Protein AF-A0A1H6P0U0-F1 (afdb_monomer)

Foldseek 3Di:
DDPLVVQLVVLVVVLVVCVVAPQWDDDPPDIDGPDDNVVSVVSNVVSVVVVVVVVVVVVVPPPPPPPDD

Mean predicted aligned error: 9.18 Å

Secondary structure (DSSP, 8-state):
--HHHHHHHHHHHHHHHHHHH-SEEEETTEEEE---HHHHHHHHHHHHHHHHHHHHHHHGGG-------

pLDDT: mean 79.83, std 10.22, range [55.22, 92.12]

Structure (mmCIF, N/CA/C/O backbone):
data_AF-A0A1H6P0U0-F1
#
_entry.id   AF-A0A1H6P0U0-F1
#
loop_
_atom_site.group_PDB
_atom_site.id
_atom_site.type_symbol
_atom_site.label_atom_id
_atom_site.label_alt_id
_atom_site.label_comp_id
_atom_site.label_asym_id
_atom_site.label_entity_id
_atom_site.label_seq_id
_atom_site.pdbx_PDB_ins_code
_atom_site.Cartn_x
_atom_site.Cartn_y
_atom_site.Cartn_z
_atom_site.occupancy
_atom_site.B_iso_or_equiv
_atom_site.auth_seq_id
_atom_site.auth_comp_id
_atom_site.auth_asym_id
_atom_site.auth_atom_id
_atom_site.pdbx_PDB_model_num
ATOM 1 N N . MET A 1 1 ? -3.160 12.950 13.597 1.00 58.03 1 MET A N 1
ATOM 2 C CA . MET A 1 1 ? -3.392 11.836 12.654 1.00 58.03 1 MET A CA 1
ATOM 3 C C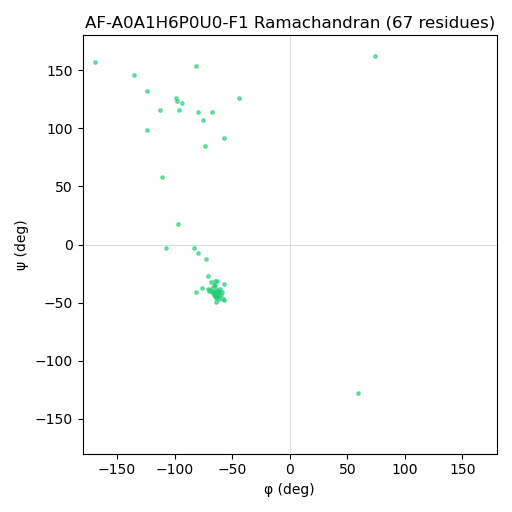 . MET A 1 1 ? -3.444 10.553 13.468 1.00 58.03 1 MET A C 1
ATOM 5 O O . MET A 1 1 ? -2.713 10.472 14.451 1.00 58.03 1 MET A O 1
ATOM 9 N N . THR A 1 2 ? -4.352 9.615 13.183 1.00 74.06 2 THR A N 1
ATOM 10 C CA . THR A 1 2 ? -4.254 8.274 13.796 1.00 74.06 2 THR A CA 1
ATOM 11 C C . THR A 1 2 ? -3.244 7.436 13.022 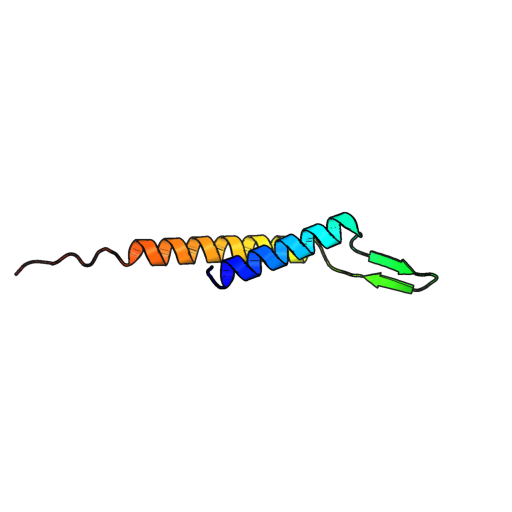1.00 74.06 2 THR A C 1
ATOM 13 O O . THR A 1 2 ? -3.032 7.659 11.831 1.00 74.06 2 THR A O 1
ATOM 16 N N . GLN A 1 3 ? -2.634 6.454 13.682 1.00 81.88 3 GLN A N 1
ATOM 17 C CA . GLN A 1 3 ? -1.646 5.575 13.056 1.00 81.88 3 GLN A CA 1
ATOM 18 C C . GLN A 1 3 ? -2.226 4.851 11.822 1.00 81.88 3 GLN A C 1
ATOM 20 O O . GLN A 1 3 ? -1.543 4.677 10.817 1.00 81.88 3 GLN A O 1
ATOM 25 N N . ALA A 1 4 ? -3.519 4.506 11.855 1.00 77.88 4 ALA A N 1
ATOM 26 C CA . ALA A 1 4 ? -4.231 3.911 10.725 1.00 77.88 4 ALA A CA 1
ATOM 27 C C . ALA A 1 4 ? -4.421 4.883 9.539 1.00 77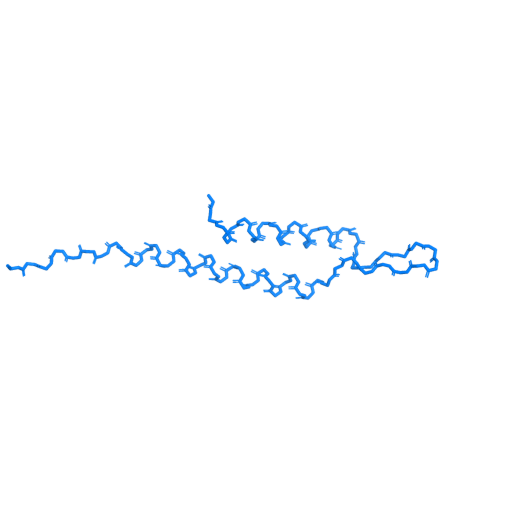.88 4 ALA A C 1
ATOM 29 O O . ALA A 1 4 ? -4.383 4.458 8.385 1.00 77.88 4 ALA A O 1
ATOM 30 N N . GLN A 1 5 ? -4.577 6.190 9.790 1.00 80.69 5 GLN A N 1
ATOM 31 C CA . GLN A 1 5 ? -4.643 7.204 8.725 1.00 80.69 5 GLN A CA 1
ATOM 32 C C . GLN A 1 5 ? -3.293 7.385 8.023 1.00 80.69 5 GLN A C 1
ATOM 34 O O . GLN A 1 5 ? -3.254 7.523 6.802 1.00 80.69 5 GLN A O 1
ATOM 39 N N . GLU A 1 6 ? -2.191 7.349 8.773 1.00 85.75 6 GLU A N 1
ATOM 40 C CA . GLU A 1 6 ? -0.837 7.425 8.207 1.00 85.75 6 GLU A CA 1
ATOM 41 C C . GLU A 1 6 ? -0.524 6.201 7.338 1.00 85.75 6 GLU A C 1
ATOM 43 O O . GLU A 1 6 ? -0.001 6.341 6.230 1.00 85.75 6 GLU A O 1
ATOM 48 N N . GLN A 1 7 ? -0.919 5.007 7.790 1.00 86.06 7 GLN A N 1
ATOM 49 C CA . GLN A 1 7 ? -0.766 3.774 7.014 1.00 86.06 7 GLN A CA 1
ATOM 50 C C . GLN A 1 7 ? -1.609 3.792 5.733 1.00 86.06 7 GLN A C 1
ATOM 52 O O . GLN A 1 7 ? -1.109 3.430 4.667 1.00 86.06 7 GLN A O 1
ATOM 57 N N . LEU A 1 8 ? -2.848 4.290 5.795 1.00 87.06 8 LEU A N 1
ATOM 58 C CA . LEU A 1 8 ? -3.700 4.451 4.615 1.00 87.06 8 LEU A CA 1
ATOM 59 C C . LEU A 1 8 ? -3.075 5.415 3.593 1.00 87.06 8 LEU A C 1
ATOM 61 O O . LEU A 1 8 ? -3.013 5.093 2.406 1.00 87.06 8 LEU A O 1
ATOM 65 N N . ALA A 1 9 ? -2.541 6.555 4.042 1.00 88.44 9 ALA A N 1
ATOM 66 C CA . ALA A 1 9 ? -1.861 7.509 3.166 1.00 88.44 9 ALA A CA 1
ATOM 67 C C . ALA A 1 9 ? -0.609 6.902 2.502 1.00 88.44 9 ALA A C 1
ATOM 69 O O . ALA A 1 9 ? -0.377 7.102 1.306 1.00 88.44 9 ALA A O 1
ATOM 70 N N . ALA A 1 10 ? 0.171 6.109 3.243 1.00 88.88 10 ALA A N 1
ATOM 71 C CA . ALA A 1 10 ? 1.327 5.400 2.699 1.00 88.88 10 ALA A CA 1
ATOM 72 C C . ALA A 1 10 ? 0.927 4.367 1.629 1.00 88.88 10 ALA A C 1
ATOM 74 O O . ALA A 1 10 ? 1.572 4.288 0.578 1.00 88.88 10 ALA A O 1
ATOM 75 N N . VAL A 1 11 ? -0.163 3.622 1.851 1.00 89.31 11 VAL A N 1
ATOM 76 C CA . VAL A 1 11 ? -0.701 2.665 0.869 1.00 89.31 11 VAL A CA 1
ATOM 77 C C . VAL A 1 11 ? -1.186 3.387 -0.389 1.00 89.31 11 VAL A C 1
ATOM 79 O O . VAL A 1 11 ? -0.830 2.979 -1.494 1.00 89.31 11 VAL A O 1
ATOM 82 N N . GLN A 1 12 ? -1.911 4.498 -0.256 1.00 87.81 12 GLN A N 1
ATOM 83 C CA . GLN A 1 12 ? -2.354 5.290 -1.410 1.00 87.81 12 GLN A CA 1
ATOM 84 C C . GLN A 1 12 ? -1.178 5.865 -2.208 1.00 87.81 12 GLN A C 1
ATOM 86 O O . GLN A 1 12 ? -1.178 5.819 -3.442 1.0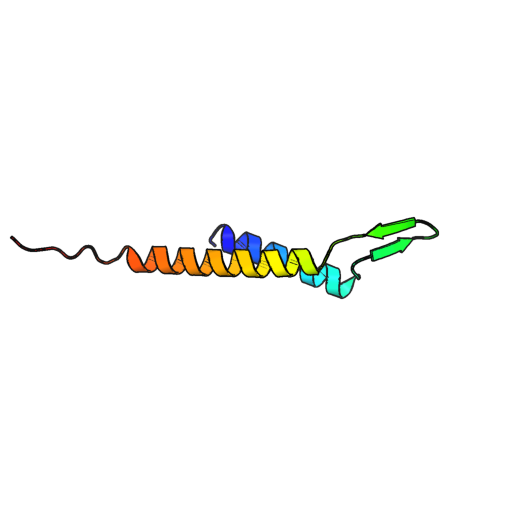0 87.81 12 GLN A O 1
ATOM 91 N N . ALA A 1 13 ? -0.127 6.331 -1.529 1.00 89.62 13 ALA A N 1
ATOM 92 C CA . ALA A 1 13 ? 1.097 6.778 -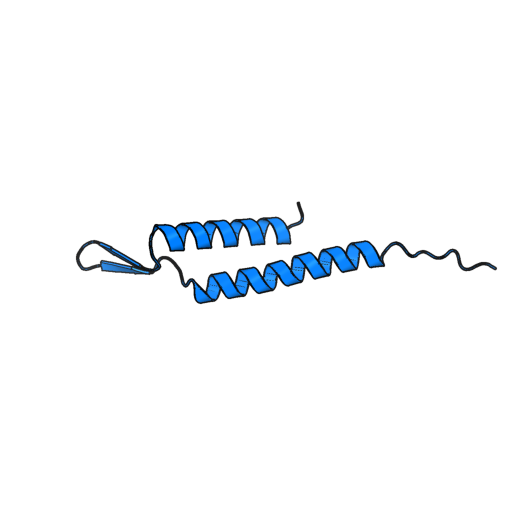2.186 1.00 89.62 13 ALA A CA 1
ATOM 93 C C . ALA A 1 13 ? 1.809 5.631 -2.930 1.00 89.62 13 ALA A C 1
ATOM 95 O O . ALA A 1 13 ? 2.320 5.832 -4.037 1.00 89.62 13 ALA A O 1
ATOM 96 N N . ALA A 1 14 ? 1.824 4.422 -2.360 1.00 86.94 14 ALA A N 1
ATOM 97 C CA . ALA A 1 14 ? 2.357 3.235 -3.022 1.00 86.94 14 ALA A CA 1
ATOM 98 C C . ALA A 1 14 ? 1.528 2.858 -4.262 1.00 86.94 14 ALA A C 1
ATOM 100 O O . ALA A 1 14 ? 2.104 2.645 -5.329 1.00 86.94 14 ALA A O 1
ATOM 101 N N . ILE A 1 15 ? 0.194 2.872 -4.167 1.00 87.44 15 ILE A N 1
ATOM 102 C CA . ILE A 1 15 ? -0.713 2.645 -5.303 1.00 87.44 15 ILE A CA 1
ATOM 103 C C . ILE A 1 15 ? -0.438 3.660 -6.416 1.00 87.44 15 ILE A C 1
ATOM 105 O O . ILE A 1 15 ? -0.257 3.269 -7.568 1.00 87.44 15 ILE A O 1
ATOM 109 N N . ALA A 1 16 ? -0.326 4.949 -6.087 1.00 87.88 16 ALA A N 1
ATOM 110 C CA . ALA A 1 16 ? -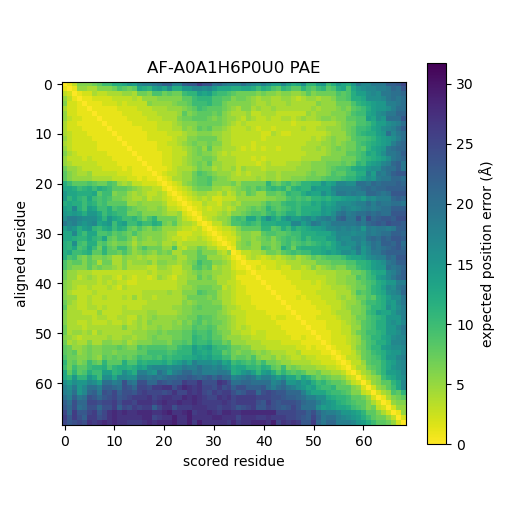0.035 5.992 -7.067 1.00 87.88 16 ALA A CA 1
ATOM 111 C C . ALA A 1 16 ? 1.313 5.772 -7.779 1.00 87.88 16 ALA A C 1
ATOM 113 O O . ALA A 1 16 ? 1.416 5.985 -8.988 1.00 87.88 16 ALA A O 1
ATOM 114 N N . LYS A 1 17 ? 2.346 5.307 -7.062 1.00 86.44 17 LYS A N 1
ATOM 115 C CA . LYS A 1 17 ? 3.642 4.943 -7.664 1.00 86.44 17 LYS A CA 1
ATOM 116 C C . LYS A 1 17 ? 3.521 3.751 -8.615 1.00 86.44 17 LYS A C 1
ATOM 118 O O . LYS A 1 17 ? 4.121 3.784 -9.688 1.00 86.44 17 LYS A O 1
ATOM 123 N N . VAL A 1 18 ? 2.740 2.734 -8.253 1.00 86.56 18 VAL A N 1
ATOM 124 C CA . VAL A 1 18 ? 2.497 1.554 -9.101 1.00 86.56 18 VAL A CA 1
ATOM 125 C C . VAL A 1 18 ? 1.701 1.921 -10.349 1.00 86.56 18 VAL A C 1
ATOM 127 O O . VAL A 1 18 ? 2.042 1.471 -11.436 1.00 86.56 18 VAL A O 1
ATOM 130 N N . LEU A 1 19 ? 0.686 2.778 -10.226 1.00 85.44 19 LEU A N 1
ATOM 131 C CA . LEU A 1 19 ? -0.088 3.252 -11.376 1.00 85.44 19 LEU A CA 1
ATOM 132 C C . LEU A 1 19 ? 0.764 4.084 -12.345 1.00 85.44 19 LEU A C 1
ATOM 134 O O . LEU A 1 19 ? 0.572 3.985 -13.552 1.00 85.44 19 LEU A O 1
ATOM 138 N N . LYS A 1 20 ? 1.724 4.869 -11.839 1.00 85.38 20 LYS A N 1
ATOM 139 C CA . LYS A 1 20 ? 2.646 5.657 -12.677 1.00 85.38 20 LYS A CA 1
ATOM 140 C C . LYS A 1 20 ? 3.758 4.823 -13.320 1.00 85.38 20 LYS A C 1
ATOM 142 O O . LYS A 1 20 ? 4.170 5.130 -14.431 1.00 85.38 20 LYS A O 1
ATOM 147 N N . GLY A 1 21 ? 4.292 3.830 -12.607 1.00 80.75 21 GLY A N 1
ATOM 148 C CA . GLY A 1 21 ? 5.493 3.085 -13.011 1.00 80.75 21 GLY A CA 1
ATOM 149 C C . GLY A 1 21 ? 5.255 1.651 -13.485 1.00 80.75 21 GLY A C 1
ATOM 150 O O . GLY A 1 21 ? 6.215 0.984 -13.860 1.00 80.75 21 GLY A O 1
ATOM 151 N N . GLY A 1 22 ? 4.012 1.168 -13.437 1.00 81.50 22 GLY A N 1
ATOM 152 C CA . GLY A 1 22 ? 3.675 -0.236 -13.654 1.00 81.50 22 GLY A CA 1
ATOM 153 C C . GLY A 1 22 ? 4.046 -1.138 -12.468 1.00 81.50 22 GLY A C 1
ATOM 154 O O . GLY A 1 22 ? 4.846 -0.792 -11.596 1.00 81.50 22 GLY A O 1
ATOM 155 N N . GLN A 1 23 ? 3.451 -2.334 -12.431 1.00 79.12 23 GLN A N 1
ATOM 156 C CA . GLN A 1 23 ? 3.749 -3.361 -11.418 1.00 79.12 23 GLN A CA 1
ATOM 157 C C . GLN A 1 23 ? 5.131 -3.998 -11.605 1.00 79.12 23 GLN A C 1
ATOM 159 O O . GLN A 1 23 ? 5.741 -4.465 -10.643 1.00 79.12 23 GLN A O 1
ATOM 164 N N . SER A 1 24 ? 5.638 -4.012 -12.837 1.00 80.62 24 SER A N 1
ATOM 165 C CA . SER A 1 24 ? 6.954 -4.541 -13.169 1.00 80.62 24 SER A CA 1
ATOM 166 C C . SER A 1 24 ? 7.682 -3.595 -14.109 1.00 80.62 24 SER A C 1
ATOM 168 O O . SER A 1 24 ? 7.067 -2.932 -14.943 1.00 80.62 24 SER A O 1
ATOM 170 N N . VAL A 1 25 ? 8.999 -3.525 -13.944 1.00 81.25 25 VAL A N 1
ATOM 171 C CA . VAL A 1 25 ? 9.881 -2.775 -14.835 1.00 81.25 25 VAL A CA 1
ATOM 172 C C . VAL A 1 25 ? 10.941 -3.730 -15.351 1.00 81.25 25 VAL A C 1
ATOM 174 O O . VAL A 1 25 ? 11.534 -4.490 -14.581 1.00 81.25 25 VAL A O 1
ATOM 177 N N . ARG A 1 26 ? 11.159 -3.704 -16.664 1.00 82.19 26 ARG A N 1
ATOM 178 C CA . ARG A 1 26 ? 12.177 -4.508 -17.336 1.00 82.19 26 ARG A CA 1
ATOM 179 C C . ARG A 1 26 ? 13.410 -3.640 -17.573 1.00 82.19 26 ARG A C 1
ATOM 181 O O . ARG A 1 26 ? 13.296 -2.554 -18.134 1.00 82.19 26 ARG A O 1
ATOM 188 N N . TYR A 1 27 ? 14.567 -4.103 -17.120 1.00 81.56 27 TYR A N 1
ATOM 189 C CA . TYR A 1 27 ? 15.859 -3.462 -17.345 1.00 81.56 27 TYR A CA 1
ATOM 190 C C . TYR A 1 27 ? 16.791 -4.482 -18.005 1.00 81.56 27 TYR A C 1
ATOM 192 O O . TYR A 1 27 ? 17.326 -5.371 -17.338 1.00 81.56 27 TYR A O 1
ATOM 200 N N . GLY A 1 28 ? 16.921 -4.399 -19.332 1.00 86.06 28 GLY A N 1
ATOM 201 C CA . GLY A 1 28 ? 17.562 -5.444 -20.138 1.00 86.06 28 GLY A CA 1
ATOM 202 C C . GLY A 1 28 ? 16.842 -6.788 -19.982 1.00 86.06 28 GLY A C 1
ATOM 203 O O . GLY A 1 28 ? 15.615 -6.855 -20.078 1.00 86.06 28 GLY A O 1
ATOM 204 N N . ASP A 1 29 ? 17.593 -7.840 -19.659 1.00 84.75 29 ASP A N 1
ATOM 205 C CA . ASP A 1 29 ? 17.053 -9.184 -19.399 1.00 84.75 29 ASP A CA 1
ATOM 206 C C . ASP A 1 29 ? 16.456 -9.356 -17.994 1.00 84.75 29 ASP A C 1
ATOM 208 O O . ASP A 1 29 ? 15.844 -10.380 -17.692 1.00 84.75 29 ASP A O 1
ATOM 212 N N . ARG A 1 30 ? 16.607 -8.362 -17.109 1.00 83.75 30 ARG A N 1
ATOM 213 C CA . ARG A 1 30 ? 16.126 -8.441 -15.725 1.00 83.75 30 ARG A CA 1
ATOM 214 C C . ARG A 1 30 ? 14.732 -7.835 -15.615 1.00 83.75 30 ARG A C 1
ATOM 216 O O . ARG A 1 30 ? 14.531 -6.654 -15.892 1.00 83.75 30 ARG A O 1
ATOM 223 N N . GLN A 1 31 ? 13.768 -8.627 -15.162 1.00 82.88 31 GLN A N 1
ATOM 224 C CA . GLN A 1 31 ? 12.437 -8.151 -14.791 1.00 82.88 31 GLN A CA 1
A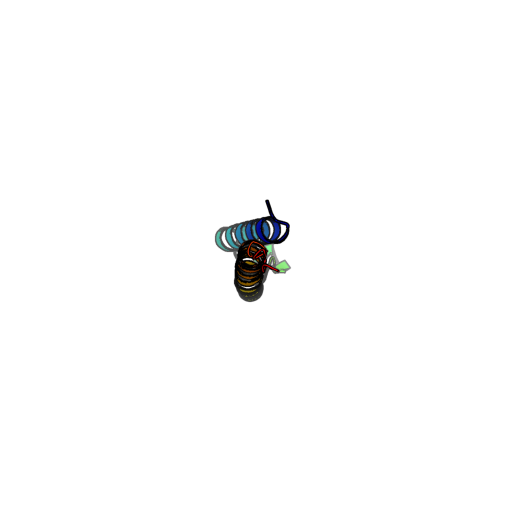TOM 225 C C . GLN A 1 31 ? 12.376 -7.966 -13.274 1.00 82.88 31 GLN A C 1
ATOM 227 O O . GLN A 1 31 ? 12.636 -8.903 -12.523 1.00 82.88 31 GLN A O 1
ATOM 232 N N . VAL A 1 32 ? 12.035 -6.758 -12.819 1.00 81.75 32 VAL A N 1
ATOM 233 C CA . VAL A 1 32 ? 11.867 -6.448 -11.394 1.00 81.75 32 VAL A CA 1
ATOM 234 C C . VAL A 1 32 ? 10.399 -6.153 -11.127 1.00 81.75 32 VAL A C 1
ATOM 236 O O . VAL A 1 32 ? 9.850 -5.166 -11.625 1.00 81.75 32 VAL A O 1
ATOM 239 N N . THR A 1 33 ? 9.761 -7.000 -10.324 1.00 80.50 33 THR A N 1
ATOM 240 C CA . THR A 1 33 ? 8.400 -6.770 -9.829 1.00 80.50 33 THR A CA 1
ATOM 241 C C . THR A 1 33 ? 8.466 -5.790 -8.665 1.00 80.50 33 THR A C 1
ATOM 243 O O . THR A 1 33 ? 9.048 -6.092 -7.627 1.00 80.50 33 THR A O 1
ATOM 246 N N . ARG A 1 34 ? 7.904 -4.592 -8.848 1.00 75.62 34 ARG A N 1
ATOM 247 C CA . ARG A 1 34 ? 7.944 -3.516 -7.848 1.00 75.62 34 ARG A CA 1
ATOM 248 C C . ARG A 1 34 ? 6.884 -3.691 -6.767 1.00 75.62 34 ARG A C 1
ATOM 250 O O . ARG A 1 34 ? 7.168 -3.409 -5.609 1.00 75.62 34 ARG A O 1
ATOM 257 N N . ALA A 1 35 ? 5.674 -4.102 -7.141 1.00 80.44 35 ALA A N 1
ATOM 258 C CA . ALA A 1 35 ? 4.571 -4.320 -6.207 1.00 80.44 35 ALA A CA 1
ATOM 259 C C . ALA A 1 35 ? 3.393 -5.045 -6.872 1.00 80.44 35 ALA A C 1
ATOM 261 O O . ALA A 1 35 ? 3.187 -4.932 -8.081 1.00 80.44 35 ALA A O 1
ATOM 262 N N . ASP A 1 36 ? 2.571 -5.698 -6.049 1.00 84.88 36 ASP A N 1
ATOM 263 C CA . ASP A 1 36 ? 1.273 -6.244 -6.444 1.00 84.88 36 ASP A CA 1
ATOM 264 C C . ASP A 1 36 ? 0.144 -5.256 -6.090 1.00 84.88 36 ASP A C 1
ATOM 266 O O . ASP A 1 36 ? -0.125 -4.959 -4.922 1.00 84.88 36 ASP A O 1
ATOM 270 N N . LEU A 1 37 ? -0.539 -4.749 -7.121 1.00 83.12 37 LEU A N 1
ATOM 271 C CA . LEU A 1 37 ? -1.659 -3.808 -6.972 1.00 83.12 37 LEU A CA 1
ATOM 272 C C . LEU A 1 37 ? -2.856 -4.450 -6.256 1.00 83.12 37 LEU A C 1
ATOM 274 O O . LEU A 1 37 ? -3.588 -3.754 -5.552 1.00 83.12 37 LEU A O 1
ATOM 278 N N . GLY A 1 38 ? -3.059 -5.759 -6.422 1.00 85.94 38 GLY A N 1
ATOM 279 C CA . GLY A 1 38 ? -4.133 -6.496 -5.764 1.00 85.94 38 GLY A CA 1
ATOM 280 C C . GLY A 1 38 ? -3.941 -6.535 -4.251 1.00 85.94 38 GLY A C 1
ATOM 281 O O . GLY A 1 38 ? -4.888 -6.286 -3.504 1.00 85.94 38 GLY A O 1
ATOM 282 N N . MET A 1 39 ? -2.708 -6.763 -3.796 1.00 86.62 39 MET A N 1
ATOM 283 C CA . MET A 1 39 ? -2.370 -6.725 -2.371 1.00 86.62 39 MET A CA 1
ATOM 284 C C . MET A 1 39 ? -2.522 -5.314 -1.788 1.00 86.62 39 MET A C 1
ATOM 286 O O . MET A 1 39 ? -3.115 -5.150 -0.723 1.00 86.62 39 MET A O 1
ATOM 290 N N . LEU A 1 40 ? -2.067 -4.279 -2.505 1.00 87.12 40 LEU A N 1
ATOM 291 C CA . LEU A 1 40 ? -2.203 -2.888 -2.053 1.00 87.12 40 LEU A CA 1
ATOM 292 C C . LEU A 1 40 ? -3.670 -2.452 -1.909 1.00 87.12 40 LEU A C 1
ATOM 294 O O . LEU A 1 40 ? -4.020 -1.812 -0.921 1.00 87.12 40 LEU A O 1
ATOM 298 N N . ARG A 1 41 ? -4.544 -2.841 -2.847 1.00 88.56 41 ARG A N 1
ATOM 299 C CA . ARG A 1 41 ? -5.989 -2.559 -2.757 1.00 88.56 41 ARG A CA 1
ATOM 300 C C . ARG A 1 41 ? -6.665 -3.280 -1.587 1.00 88.56 41 ARG A C 1
ATOM 302 O O . ARG A 1 41 ? -7.585 -2.729 -0.988 1.00 88.56 41 ARG A O 1
ATOM 309 N N . LYS A 1 42 ? -6.223 -4.498 -1.248 1.00 92.12 42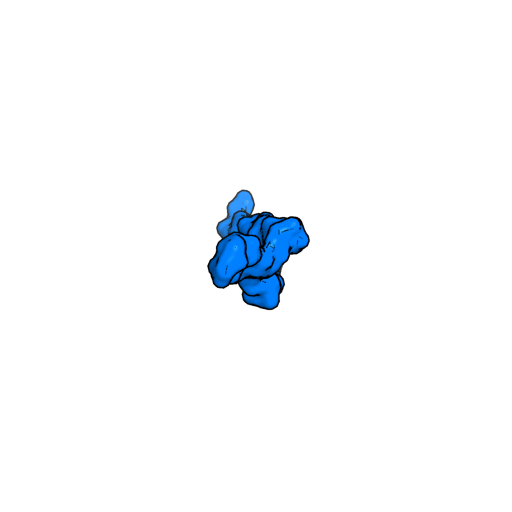 LYS A N 1
ATOM 310 C CA . LYS A 1 42 ? -6.705 -5.206 -0.048 1.00 92.12 42 LYS A CA 1
ATOM 311 C C . LYS A 1 42 ? -6.316 -4.448 1.222 1.00 92.12 42 LYS A C 1
ATOM 313 O O . LYS A 1 42 ? -7.192 -4.134 2.019 1.00 92.12 42 LYS A O 1
ATOM 318 N N . LEU A 1 43 ? -5.043 -4.064 1.339 1.00 88.06 43 LEU A N 1
ATOM 319 C CA . LEU A 1 43 ? -4.547 -3.284 2.475 1.00 88.06 43 LEU A CA 1
ATOM 320 C C . LEU A 1 43 ? -5.280 -1.944 2.624 1.00 88.06 43 LEU A C 1
ATOM 322 O O . LEU A 1 43 ? -5.632 -1.564 3.736 1.00 88.06 43 LEU A O 1
ATOM 326 N N . GLU A 1 44 ? -5.567 -1.243 1.523 1.00 89.31 44 GLU A N 1
ATOM 327 C CA . GLU A 1 44 ? -6.364 -0.010 1.561 1.00 89.31 44 GLU A CA 1
ATOM 328 C C . GLU A 1 44 ? -7.750 -0.247 2.177 1.00 89.31 44 GLU A C 1
ATOM 330 O O . GLU A 1 44 ? -8.173 0.499 3.065 1.00 89.31 44 GLU A O 1
ATOM 335 N N . LYS A 1 45 ? -8.440 -1.312 1.752 1.00 90.69 45 LYS A N 1
ATOM 336 C CA . LYS A 1 45 ? -9.752 -1.674 2.295 1.00 90.69 45 LYS A CA 1
ATOM 337 C C . LYS A 1 45 ? -9.662 -1.971 3.793 1.00 90.69 45 LYS A C 1
ATOM 339 O O . LYS A 1 45 ? -10.458 -1.424 4.559 1.00 90.69 45 LYS A O 1
ATOM 344 N N . ASP A 1 46 ? -8.680 -2.763 4.208 1.00 89.31 46 ASP A N 1
ATOM 345 C CA . ASP A 1 46 ? -8.501 -3.160 5.606 1.00 89.31 46 ASP A CA 1
ATOM 346 C C . ASP A 1 46 ? -8.197 -1.953 6.506 1.00 89.31 46 ASP A C 1
ATOM 348 O O . ASP A 1 46 ? -8.847 -1.769 7.539 1.00 89.31 46 ASP A O 1
ATOM 352 N N . TYR A 1 47 ? -7.289 -1.064 6.090 1.00 89.00 47 TYR A N 1
ATOM 353 C CA . TYR A 1 47 ? -6.988 0.153 6.849 1.00 89.00 47 TYR A CA 1
ATOM 354 C C . TYR A 1 47 ? -8.159 1.132 6.868 1.00 89.00 47 TYR A C 1
ATOM 356 O O . TYR A 1 47 ? -8.431 1.735 7.906 1.00 89.00 47 TYR A O 1
ATOM 364 N N . SER A 1 48 ? -8.910 1.262 5.770 1.00 87.38 48 SER A N 1
ATOM 365 C CA . SER A 1 48 ? -10.107 2.112 5.754 1.00 87.38 48 SER A CA 1
ATOM 366 C C . SER A 1 48 ? -11.164 1.621 6.752 1.00 87.38 48 SER A C 1
ATOM 368 O O . SER A 1 48 ? -11.752 2.426 7.479 1.00 87.38 48 SER A O 1
ATOM 370 N N . ALA A 1 49 ? -11.342 0.301 6.862 1.00 88.88 49 ALA A N 1
ATOM 371 C CA . ALA A 1 49 ? -12.235 -0.312 7.835 1.00 88.88 49 ALA A CA 1
ATOM 372 C C . ALA A 1 49 ? -11.741 -0.089 9.274 1.00 88.88 49 ALA A C 1
ATOM 374 O O . ALA A 1 49 ? -12.540 0.240 10.152 1.00 88.88 49 ALA A O 1
ATOM 375 N N . GLN A 1 50 ? -10.430 -0.191 9.518 1.00 85.25 50 GLN A N 1
ATOM 376 C CA . GLN A 1 50 ? -9.840 0.102 10.829 1.00 85.25 50 GLN A CA 1
ATOM 377 C C . GLN A 1 50 ? -10.026 1.569 11.232 1.00 85.25 50 GLN A C 1
ATOM 379 O O . GLN A 1 50 ? -10.445 1.833 12.357 1.00 85.25 50 GLN A O 1
ATOM 384 N N . VAL A 1 51 ? -9.803 2.524 10.321 1.00 85.94 51 VAL A N 1
ATOM 385 C CA . VAL A 1 51 ? -10.031 3.957 10.585 1.00 85.94 51 VAL A CA 1
ATOM 386 C C . VAL A 1 51 ? -11.493 4.217 10.955 1.00 85.94 51 VAL A C 1
ATOM 388 O O . VAL A 1 51 ? -11.767 4.938 11.920 1.00 85.94 51 VAL A O 1
ATOM 391 N N . GLN A 1 52 ? -12.440 3.607 10.236 1.00 83.75 52 GLN A N 1
ATOM 392 C CA . GLN A 1 52 ? -13.861 3.716 10.572 1.00 83.75 52 GLN A CA 1
ATOM 393 C C . GLN A 1 52 ? -14.166 3.100 11.943 1.00 83.75 52 GLN A C 1
ATOM 395 O O . GLN A 1 52 ? -14.836 3.729 12.763 1.00 83.75 52 GLN A O 1
ATOM 400 N N . ALA A 1 53 ? -13.636 1.912 12.241 1.00 83.25 53 ALA A N 1
ATOM 401 C CA . ALA A 1 53 ? -13.816 1.263 13.537 1.00 83.25 53 ALA A CA 1
ATOM 402 C C . ALA A 1 53 ? -13.227 2.095 14.693 1.00 83.25 53 ALA A C 1
ATOM 404 O O . ALA A 1 53 ? -13.858 2.228 15.745 1.00 83.25 53 ALA A O 1
ATOM 405 N N . GLU A 1 54 ? -12.055 2.709 14.507 1.00 79.25 54 GLU A N 1
ATOM 406 C CA . GLU A 1 54 ? -11.452 3.627 15.479 1.00 79.25 54 GLU A CA 1
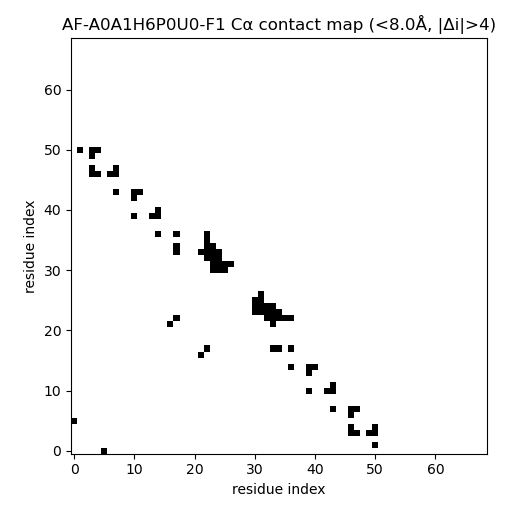ATOM 407 C C . GLU A 1 54 ? -12.311 4.876 15.705 1.00 79.25 54 GLU A C 1
ATOM 409 O O . GLU A 1 54 ? -12.499 5.299 16.852 1.00 79.25 54 GLU A O 1
ATOM 414 N N . GLN A 1 55 ? -12.872 5.455 14.640 1.00 77.94 55 GLN A N 1
ATOM 415 C CA . GLN A 1 55 ? -13.787 6.593 14.744 1.00 77.94 55 GLN A CA 1
ATOM 416 C C . GLN A 1 55 ? -15.064 6.219 15.501 1.00 77.94 55 GLN A C 1
ATOM 418 O O . GLN A 1 55 ? -15.471 6.955 16.403 1.00 77.94 55 GLN A O 1
ATOM 423 N N . GLN A 1 56 ? -15.657 5.057 15.220 1.00 76.12 56 GLN A N 1
ATOM 424 C CA . GLN A 1 56 ? -16.836 4.575 15.946 1.00 76.12 56 GLN A CA 1
ATOM 425 C C . GLN A 1 56 ? -16.525 4.313 17.429 1.00 76.12 56 GLN A C 1
ATOM 427 O O . GLN A 1 56 ? -17.275 4.749 18.306 1.00 76.12 56 GLN A O 1
ATOM 432 N N . LYS A 1 57 ? -15.370 3.708 17.745 1.00 72.94 57 LYS A N 1
ATOM 433 C CA . LYS A 1 57 ? -14.903 3.524 19.134 1.00 72.94 57 LYS A CA 1
ATOM 434 C C . LYS A 1 57 ? -14.638 4.843 19.863 1.00 72.94 57 LYS A C 1
ATOM 436 O O . LYS A 1 57 ? -14.777 4.897 21.085 1.00 72.94 57 LYS A O 1
ATOM 441 N N . LYS A 1 58 ? -14.214 5.902 19.167 1.00 67.00 58 LYS A N 1
ATOM 442 C CA . LYS A 1 58 ? -14.095 7.245 19.763 1.00 67.00 58 LYS A CA 1
ATOM 443 C C . LYS A 1 58 ? -15.471 7.853 20.057 1.00 67.00 58 LYS A C 1
ATOM 445 O O . LYS A 1 58 ? -15.646 8.421 21.127 1.00 67.00 58 LYS A O 1
ATOM 450 N N . ARG A 1 59 ? -16.454 7.678 19.167 1.00 65.81 59 ARG A N 1
ATOM 451 C CA . ARG A 1 59 ? -17.824 8.208 19.338 1.00 65.81 59 ARG A CA 1
ATOM 452 C C . ARG A 1 59 ? -18.617 7.482 20.432 1.00 65.81 59 ARG A C 1
ATOM 454 O O . ARG A 1 59 ? -19.314 8.127 21.206 1.00 65.81 59 ARG A O 1
ATOM 461 N N . GLY A 1 60 ? -18.470 6.161 20.549 1.00 63.69 60 GLY A N 1
ATOM 462 C CA . GLY A 1 60 ? -19.188 5.344 21.539 1.00 63.69 60 GLY A CA 1
ATOM 463 C C . GLY A 1 60 ? -18.723 5.505 22.994 1.00 63.69 60 GLY A C 1
ATOM 464 O O . GLY A 1 60 ? -19.422 5.063 23.903 1.00 63.69 60 GLY A O 1
ATOM 465 N N . ARG A 1 61 ? -17.572 6.150 23.230 1.00 61.06 61 ARG A N 1
ATOM 466 C CA . ARG A 1 61 ? -17.016 6.388 24.575 1.00 61.06 61 ARG A CA 1
ATOM 467 C C . ARG A 1 61 ? -17.595 7.610 25.298 1.00 61.06 61 ARG A C 1
ATOM 469 O O . ARG A 1 61 ? -17.255 7.818 26.454 1.00 61.06 61 ARG A O 1
ATOM 476 N N . ASN A 1 62 ? -18.482 8.384 24.667 1.00 58.53 62 ASN A N 1
ATOM 477 C CA . ASN A 1 62 ? -18.980 9.645 25.231 1.00 58.53 62 ASN A CA 1
ATOM 478 C C . ASN A 1 62 ? -20.340 9.555 25.952 1.00 58.53 62 ASN A C 1
ATOM 480 O O . ASN A 1 62 ? -20.991 10.572 26.159 1.00 58.53 62 ASN A O 1
ATOM 484 N N . ARG A 1 63 ? -20.797 8.355 26.327 1.00 62.34 63 ARG A N 1
ATOM 485 C CA . ARG A 1 63 ? -22.047 8.165 27.087 1.00 62.34 63 ARG A CA 1
ATOM 486 C C . ARG A 1 63 ? -21.773 7.680 28.508 1.00 62.34 63 ARG A C 1
ATOM 488 O O . ARG A 1 63 ? -22.251 6.628 28.916 1.00 62.34 63 ARG A O 1
ATOM 495 N N . ILE A 1 64 ? -20.994 8.452 29.263 1.00 64.31 64 ILE A N 1
ATOM 496 C CA . ILE A 1 64 ? -21.073 8.389 30.725 1.00 64.31 64 ILE A CA 1
ATOM 497 C C . ILE A 1 64 ? -22.389 9.086 31.078 1.00 64.31 64 ILE A C 1
ATOM 499 O O . ILE A 1 64 ? -22.455 10.296 31.267 1.00 64.31 64 ILE A O 1
ATOM 503 N N . SER A 1 65 ? -23.472 8.313 31.024 1.00 59.16 65 SER A N 1
ATOM 504 C CA . SER A 1 65 ? -24.734 8.696 31.634 1.00 59.16 65 SER A CA 1
ATOM 505 C C . SER A 1 65 ? -24.478 8.678 33.133 1.00 59.16 65 SER A C 1
ATOM 507 O O . SER A 1 65 ? -24.170 7.628 33.695 1.00 59.16 65 SER A O 1
ATOM 509 N N . TYR A 1 66 ? -24.541 9.850 33.760 1.00 59.34 66 TYR A N 1
ATOM 510 C CA . TYR A 1 66 ? -24.801 9.944 35.188 1.00 59.34 66 TYR A CA 1
ATOM 511 C C . TYR A 1 66 ? -26.132 9.222 35.428 1.00 59.34 66 TYR A C 1
ATOM 513 O O . TYR A 1 66 ? -27.198 9.809 35.259 1.00 59.34 66 TYR A O 1
ATOM 521 N N . MET A 1 67 ? -26.080 7.923 35.726 1.00 56.41 67 MET A N 1
ATOM 522 C CA . MET A 1 67 ? -27.218 7.234 36.310 1.00 56.41 67 MET A CA 1
ATOM 523 C C . MET A 1 67 ? -27.273 7.674 37.766 1.00 56.41 67 MET A C 1
ATOM 525 O O . MET A 1 67 ? -26.414 7.348 38.579 1.00 56.41 67 MET A O 1
ATOM 529 N N . SER A 1 68 ? -28.273 8.508 38.006 1.00 55.22 68 SER A N 1
ATOM 530 C CA . SER A 1 68 ? -28.859 8.884 39.280 1.00 55.22 68 SER A CA 1
ATOM 531 C C . SER A 1 68 ? -29.083 7.687 40.209 1.00 55.22 68 SER A C 1
ATOM 533 O O . SER A 1 68 ? -29.777 6.749 39.809 1.00 55.22 68 SER A O 1
ATOM 535 N N . ILE A 1 69 ? -28.554 7.765 41.434 1.00 55.59 69 ILE A N 1
ATOM 536 C CA . ILE A 1 69 ? -29.252 7.700 42.740 1.00 55.59 69 ILE A CA 1
ATOM 537 C C . ILE A 1 69 ? -28.204 7.765 43.852 1.00 55.59 69 ILE A C 1
ATOM 539 O O . ILE A 1 69 ? -27.206 7.017 43.765 1.00 55.59 69 ILE A O 1
#

Organism: NCBI:txid53407

Solvent-accessible surface area (backbone atoms only — not comparable to full-atom values): 4153 Å² total; per-residue (Å²): 134,54,75,47,53,55,51,37,52,53,45,52,53,49,49,53,50,33,73,74,58,45,43,53,48,74,60,86,95,45,75,45,75,75,54,59,69,68,60,48,54,49,52,43,53,53,30,52,51,49,43,51,51,52,52,50,58,61,61,69,67,73,72,80,70,85,76,86,130

Sequence (69 aa):
MTQAQEQLAAVQAAIAKVLKGGQSVRYGDRQVTRADLGMLRKLEKDYSAQVQAEQQKKRGRNRISYMSI

Nearest PDB structures (foldseek):
  8gtd-assembly1_M  TM=7.892E-01  e=8.208E-02  Dinoroseobacter phage vB_DshS-R4C
  6as5-assembly1_B  TM=5.255E-01  e=2.000E+00  Mycobacterium tuberculosis H37Rv
  8khl-assembly1_C  TM=5.434E-01  e=2.809E+00  Pseudomonas aeruginosa
  6kin-assembly1_F  TM=4.748E-01  e=8.330E+00  Roseiflexus castenholzii DSM 13941
  5vxc-assembly1_A  TM=3.799E-01  e=5.931E+00  Homo sapiens

Radius of gyration: 19.81 Å; Cα contacts (8 Å, |Δi|>4): 43; chains: 1; bounding box: 47×21×63 Å